Protein AF-A0A0G1ZM53-F1 (afdb_monomer_lite)

Structure (mmCIF, N/CA/C/O backbone):
data_AF-A0A0G1ZM53-F1
#
_entry.id   AF-A0A0G1ZM53-F1
#
loop_
_atom_site.group_PDB
_atom_site.id
_atom_site.type_symbol
_atom_site.label_atom_id
_atom_site.label_alt_id
_atom_site.label_comp_id
_atom_site.label_asym_id
_atom_site.label_entity_id
_atom_site.label_seq_id
_atom_site.pdbx_PDB_ins_code
_atom_site.Cartn_x
_atom_site.Cartn_y
_atom_site.Cartn_z
_atom_site.occupancy
_atom_site.B_iso_or_equiv
_atom_site.auth_seq_id
_atom_site.auth_comp_id
_atom_site.auth_asym_id
_atom_site.auth_atom_id
_atom_site.pdbx_PDB_model_num
ATOM 1 N N . MET A 1 1 ? 5.794 -6.222 5.282 1.00 77.31 1 MET A N 1
ATOM 2 C CA . MET A 1 1 ? 4.692 -6.039 4.305 1.00 77.31 1 MET A CA 1
ATOM 3 C C . MET A 1 1 ? 4.890 -6.902 3.050 1.00 77.31 1 MET A C 1
ATOM 5 O O . MET A 1 1 ? 4.639 -6.450 1.944 1.00 77.31 1 MET A O 1
ATOM 9 N N . ILE A 1 2 ? 5.293 -8.170 3.202 1.00 87.81 2 ILE A N 1
ATOM 10 C CA . ILE A 1 2 ? 5.624 -9.030 2.049 1.00 87.81 2 ILE A CA 1
ATOM 11 C C . ILE A 1 2 ? 4.365 -9.399 1.253 1.00 87.81 2 ILE A C 1
ATOM 13 O O . ILE A 1 2 ? 4.347 -9.283 0.036 1.00 87.81 2 ILE A O 1
ATOM 17 N N . ALA A 1 3 ? 3.278 -9.768 1.938 1.00 93.12 3 ALA A N 1
ATOM 18 C CA . ALA A 1 3 ? 2.031 -10.152 1.274 1.00 93.12 3 ALA A CA 1
ATOM 19 C C . ALA A 1 3 ? 1.434 -9.025 0.409 1.00 93.12 3 ALA A C 1
ATOM 21 O O . ALA A 1 3 ? 0.955 -9.284 -0.691 1.00 93.12 3 ALA A O 1
ATOM 22 N N . ALA A 1 4 ? 1.490 -7.776 0.887 1.00 92.06 4 ALA A N 1
ATOM 23 C CA . ALA A 1 4 ? 0.991 -6.624 0.140 1.00 92.06 4 ALA A CA 1
ATOM 24 C C . ALA A 1 4 ? 1.836 -6.340 -1.112 1.00 92.06 4 ALA A C 1
ATOM 26 O O . ALA A 1 4 ? 1.280 -6.064 -2.171 1.00 92.06 4 ALA A O 1
ATOM 27 N N . ASP A 1 5 ? 3.161 -6.452 -1.006 1.00 91.56 5 ASP A N 1
ATOM 28 C CA . ASP A 1 5 ? 4.064 -6.272 -2.145 1.00 91.56 5 ASP A CA 1
ATOM 29 C C . ASP A 1 5 ? 3.866 -7.367 -3.205 1.00 91.56 5 ASP A C 1
ATOM 31 O O . ASP A 1 5 ? 3.648 -7.062 -4.376 1.00 91.56 5 ASP A O 1
ATOM 35 N N . VAL A 1 6 ? 3.7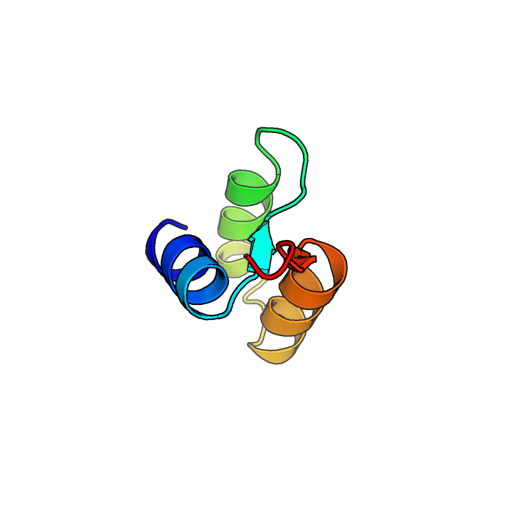99 -8.639 -2.793 1.00 94.31 6 VAL A N 1
ATOM 36 C CA . VAL A 1 6 ? 3.502 -9.760 -3.703 1.00 94.31 6 VAL A CA 1
ATOM 37 C C . VAL A 1 6 ? 2.150 -9.570 -4.393 1.00 94.31 6 VAL A C 1
ATOM 39 O O . VAL A 1 6 ? 2.047 -9.748 -5.606 1.00 94.31 6 V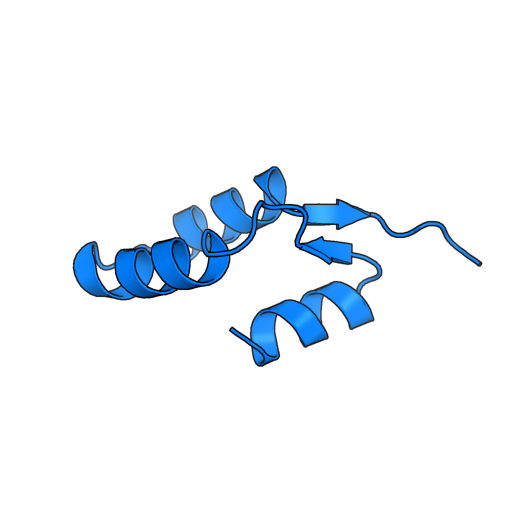AL A O 1
ATOM 42 N N . PHE A 1 7 ? 1.112 -9.164 -3.655 1.00 94.69 7 PHE A N 1
ATOM 43 C CA . PHE A 1 7 ? -0.200 -8.876 -4.235 1.00 94.69 7 PHE A CA 1
ATOM 44 C C . PHE A 1 7 ? -0.122 -7.793 -5.320 1.00 94.69 7 PHE A C 1
ATOM 46 O O . PHE A 1 7 ? -0.693 -7.961 -6.398 1.00 94.69 7 PHE A O 1
ATOM 53 N N . LEU A 1 8 ? 0.603 -6.701 -5.074 1.00 94.75 8 LEU A N 1
ATOM 54 C CA . LEU A 1 8 ? 0.781 -5.631 -6.056 1.00 94.75 8 LEU A CA 1
ATOM 55 C C . LEU A 1 8 ? 1.528 -6.125 -7.297 1.00 94.75 8 LEU A C 1
ATOM 57 O O . LEU A 1 8 ? 1.076 -5.868 -8.415 1.00 94.75 8 LEU A O 1
ATOM 61 N N . GLN A 1 9 ? 2.604 -6.889 -7.115 1.00 94.38 9 GLN A N 1
ATOM 62 C CA . GLN A 1 9 ? 3.403 -7.434 -8.215 1.00 94.38 9 GLN A CA 1
ATOM 63 C C . GLN A 1 9 ? 2.589 -8.365 -9.114 1.00 94.38 9 GLN A C 1
ATOM 65 O O . GLN A 1 9 ? 2.643 -8.231 -10.338 1.00 94.38 9 GLN A O 1
ATOM 70 N N . LEU A 1 10 ? 1.760 -9.235 -8.527 1.00 96.00 10 LEU A N 1
ATOM 71 C CA . LEU A 1 10 ? 0.835 -10.098 -9.273 1.00 96.00 10 LEU A CA 1
ATOM 72 C C . LEU A 1 10 ? -0.199 -9.303 -10.088 1.00 96.00 10 LEU A C 1
ATOM 74 O O . LEU A 1 10 ? -0.726 -9.812 -11.073 1.00 96.00 10 LEU A O 1
ATOM 78 N N . ASN A 1 11 ? -0.457 -8.049 -9.714 1.00 95.56 11 ASN A N 1
ATOM 79 C CA . ASN A 1 11 ? -1.345 -7.132 -10.428 1.00 95.56 11 ASN A CA 1
ATOM 80 C C . ASN A 1 11 ? -0.594 -6.136 -11.334 1.00 95.56 11 ASN A C 1
ATOM 82 O O . ASN A 1 11 ? -1.201 -5.208 -11.872 1.00 95.56 11 ASN A O 1
ATOM 86 N N . GLY A 1 12 ? 0.717 -6.309 -11.531 1.00 96.25 12 GLY A N 1
ATOM 87 C CA . GLY A 1 12 ? 1.525 -5.432 -12.379 1.00 96.25 12 GLY A CA 1
ATOM 88 C C . GLY A 1 12 ? 1.829 -4.072 -11.748 1.00 96.25 12 GLY A C 1
ATOM 89 O O . GLY A 1 12 ? 2.002 -3.090 -12.468 1.00 96.25 12 GLY A O 1
ATOM 90 N N . TYR A 1 13 ? 1.888 -4.000 -10.421 1.00 96.75 13 TYR A N 1
ATOM 91 C CA . TYR A 1 13 ? 2.294 -2.819 -9.663 1.00 96.75 13 TYR A CA 1
ATOM 92 C C . TYR A 1 13 ? 3.528 -3.122 -8.812 1.00 96.75 13 TYR A C 1
ATOM 94 O O . TYR A 1 13 ? 3.763 -4.257 -8.413 1.00 96.75 13 TYR A O 1
ATOM 102 N N . SER A 1 14 ? 4.309 -2.096 -8.496 1.00 95.00 14 SER A N 1
ATOM 103 C CA . SER A 1 14 ? 5.387 -2.182 -7.508 1.00 95.00 14 SER A CA 1
ATOM 104 C C . SER A 1 14 ? 5.316 -1.004 -6.552 1.00 95.00 14 SER A C 1
ATOM 106 O O . SER A 1 14 ? 5.017 0.114 -6.986 1.00 95.00 14 SER A O 1
ATOM 108 N N . ILE A 1 15 ? 5.652 -1.221 -5.285 1.00 95.00 15 ILE A N 1
ATOM 109 C CA . ILE A 1 15 ? 5.830 -0.129 -4.324 1.00 95.00 15 ILE A CA 1
ATOM 110 C C . ILE A 1 15 ? 7.001 0.758 -4.790 1.00 95.00 15 ILE A C 1
ATOM 112 O O . ILE A 1 15 ? 8.017 0.266 -5.279 1.00 95.00 15 ILE A O 1
ATOM 116 N N . ALA A 1 16 ? 6.825 2.075 -4.716 1.00 94.62 16 ALA A N 1
ATOM 117 C CA . ALA A 1 16 ? 7.761 3.083 -5.205 1.00 94.62 16 ALA A CA 1
ATOM 118 C C . ALA A 1 16 ? 7.975 4.166 -4.139 1.00 94.62 16 ALA A C 1
ATOM 120 O O . ALA A 1 16 ? 7.570 5.313 -4.312 1.00 94.62 16 ALA A O 1
ATOM 121 N N . VAL A 1 17 ? 8.593 3.774 -3.026 1.00 94.38 17 VAL A N 1
ATOM 122 C CA . VAL A 1 17 ? 8.953 4.660 -1.908 1.00 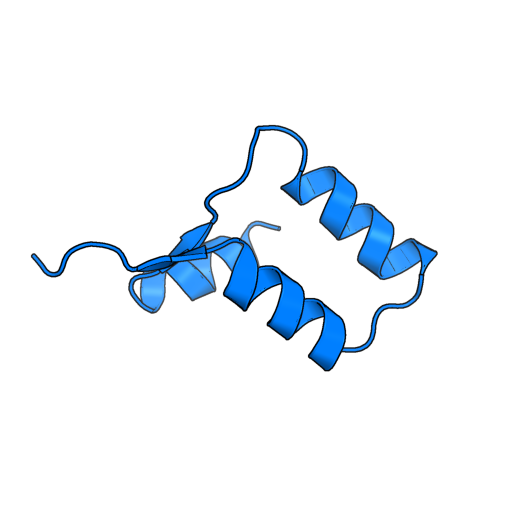94.38 17 VAL A CA 1
ATOM 123 C C . VAL A 1 17 ? 10.432 4.514 -1.577 1.00 94.38 17 VAL A C 1
ATOM 125 O O . VAL A 1 17 ? 11.090 3.604 -2.080 1.00 94.38 17 VAL A O 1
ATOM 128 N N . LEU A 1 18 ? 10.945 5.424 -0.752 1.00 93.19 18 LEU A N 1
ATOM 129 C CA . LEU A 1 18 ? 12.302 5.341 -0.221 1.00 93.19 18 LEU A CA 1
ATOM 130 C C . LEU A 1 18 ? 12.424 4.192 0.788 1.00 93.19 18 LEU A C 1
ATOM 132 O O . LEU A 1 18 ? 11.435 3.767 1.390 1.00 93.19 18 LEU A O 1
ATOM 136 N N . ASP A 1 19 ? 13.649 3.717 0.992 1.00 90.88 19 ASP A N 1
ATOM 137 C CA . ASP A 1 19 ? 13.938 2.685 1.986 1.00 90.88 19 ASP A CA 1
ATOM 138 C C . ASP A 1 19 ? 13.465 3.122 3.384 1.00 90.88 19 ASP A C 1
ATOM 140 O O . ASP A 1 19 ? 13.649 4.271 3.788 1.00 90.88 19 ASP A O 1
ATOM 144 N N . GLY A 1 20 ? 12.831 2.209 4.125 1.00 92.81 20 GLY A N 1
ATOM 145 C CA . GLY A 1 20 ? 12.282 2.475 5.460 1.00 92.81 20 GLY A CA 1
ATOM 146 C C . GLY A 1 20 ? 10.844 3.014 5.480 1.00 92.81 20 GLY A C 1
ATOM 147 O O . GLY A 1 20 ? 10.152 2.886 6.493 1.00 92.81 20 GLY A O 1
ATOM 148 N N . GLU A 1 21 ? 10.339 3.583 4.379 1.00 95.31 21 GLU A N 1
ATOM 149 C CA . GLU A 1 21 ? 8.981 4.153 4.336 1.00 95.31 21 GLU A CA 1
ATOM 150 C C . GLU A 1 21 ? 7.889 3.081 4.462 1.00 95.31 21 GLU A C 1
ATOM 152 O O . GLU A 1 21 ? 6.821 3.328 5.029 1.00 95.31 21 GLU A O 1
ATOM 157 N N . VAL A 1 22 ? 8.151 1.862 3.980 1.00 94.69 22 VAL A N 1
ATOM 158 C CA . VAL A 1 22 ? 7.211 0.737 4.098 1.00 94.69 22 VAL A CA 1
ATOM 159 C C . VAL A 1 22 ? 7.072 0.296 5.556 1.00 94.69 22 VAL A C 1
ATOM 161 O O . VAL A 1 22 ? 5.960 0.028 6.021 1.00 94.69 22 VAL A O 1
ATOM 164 N N . GLU A 1 23 ? 8.179 0.233 6.292 1.00 94.88 23 GLU A N 1
ATOM 165 C CA . GLU A 1 23 ? 8.236 -0.097 7.713 1.00 94.88 23 GLU A CA 1
ATOM 166 C C . GLU A 1 23 ? 7.547 0.986 8.545 1.00 94.88 23 GLU A C 1
ATOM 168 O O . GLU A 1 23 ? 6.684 0.674 9.372 1.00 94.88 23 GLU A O 1
ATOM 173 N N . HIS A 1 24 ? 7.852 2.259 8.277 1.00 96.06 24 HIS A N 1
ATOM 174 C CA . HIS A 1 24 ? 7.187 3.391 8.920 1.00 96.06 24 HIS A CA 1
ATOM 175 C C . HIS A 1 24 ? 5.678 3.376 8.678 1.00 96.06 24 HIS A C 1
ATOM 177 O O . HIS A 1 24 ? 4.891 3.558 9.617 1.00 96.06 24 HIS A O 1
ATOM 183 N N . PHE A 1 25 ? 5.255 3.095 7.446 1.00 96.38 25 PHE A N 1
ATOM 184 C CA . PHE A 1 25 ? 3.844 2.970 7.129 1.00 96.38 25 PHE A CA 1
ATOM 185 C C . PHE A 1 25 ? 3.197 1.793 7.872 1.00 96.38 25 PHE A C 1
ATOM 187 O O . PHE A 1 25 ? 2.147 1.983 8.491 1.00 96.38 25 PHE A O 1
ATOM 194 N N . ALA A 1 26 ? 3.838 0.621 7.914 1.00 95.56 26 ALA A N 1
ATOM 195 C CA . ALA A 1 26 ? 3.333 -0.548 8.637 1.00 95.56 26 ALA A CA 1
ATOM 196 C C . ALA A 1 26 ? 3.130 -0.272 10.137 1.00 95.56 26 ALA A C 1
ATOM 198 O O . ALA A 1 26 ? 2.085 -0.617 10.694 1.00 95.56 26 ALA A O 1
ATOM 199 N N . VAL A 1 27 ? 4.077 0.417 10.781 1.00 97.25 27 VAL A N 1
ATOM 200 C CA . VAL A 1 27 ? 3.933 0.866 12.176 1.00 97.25 27 V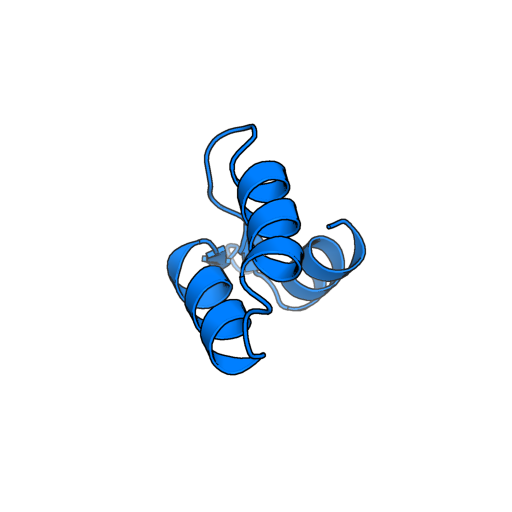AL A CA 1
ATOM 201 C C . VAL A 1 27 ? 2.765 1.848 12.311 1.00 97.25 27 VAL A C 1
ATOM 203 O O . VAL A 1 27 ? 1.964 1.739 13.242 1.00 97.25 27 VAL A O 1
ATOM 206 N N . SER A 1 28 ? 2.610 2.779 11.363 1.00 96.81 28 SER A N 1
ATOM 207 C CA . SER A 1 28 ? 1.529 3.770 11.391 1.00 96.81 28 SER A CA 1
ATOM 208 C C . SER A 1 28 ? 0.129 3.149 11.303 1.00 96.81 28 SER A C 1
ATOM 210 O O . SER A 1 28 ? -0.785 3.657 11.956 1.00 96.81 28 SER A O 1
ATOM 212 N N . ILE A 1 29 ? -0.033 2.034 10.574 1.00 97.06 29 ILE A N 1
ATOM 213 C CA . ILE A 1 29 ? -1.300 1.292 10.485 1.00 97.06 29 ILE A CA 1
ATOM 214 C C . ILE A 1 29 ? -1.762 0.869 11.880 1.00 97.06 29 ILE A C 1
ATOM 216 O O . ILE A 1 29 ? -2.919 1.091 12.238 1.00 97.06 29 ILE A O 1
ATOM 220 N N . ILE A 1 30 ? -0.847 0.308 12.674 1.00 96.50 30 ILE A N 1
ATOM 221 C CA . ILE A 1 30 ? -1.131 -0.208 14.018 1.00 96.50 30 ILE A CA 1
ATOM 222 C C . ILE A 1 30 ? -1.346 0.954 14.990 1.00 96.50 30 ILE A C 1
ATOM 224 O O . ILE A 1 30 ? -2.373 1.018 15.667 1.00 96.50 30 ILE A O 1
ATOM 228 N N . MET A 1 31 ? -0.409 1.905 15.019 1.00 98.00 31 MET A N 1
ATOM 229 C CA . MET A 1 31 ? -0.417 3.015 15.976 1.00 98.00 31 MET A CA 1
ATOM 230 C C . MET A 1 31 ? -1.629 3.931 15.807 1.00 98.00 31 MET A C 1
ATOM 232 O O . MET A 1 31 ? -2.220 4.368 16.792 1.00 98.00 31 MET A O 1
ATOM 236 N N . LYS A 1 32 ? -2.017 4.218 14.560 1.00 97.31 32 LYS A N 1
ATOM 237 C CA . LYS A 1 32 ? -3.135 5.119 14.243 1.00 97.31 32 LYS A CA 1
ATOM 238 C C . LYS A 1 32 ? -4.444 4.377 13.979 1.00 97.31 32 LYS A C 1
ATOM 240 O O . LYS A 1 32 ? -5.446 5.029 13.699 1.00 97.31 32 LYS A O 1
ATOM 245 N N . ARG A 1 33 ? -4.440 3.038 14.045 1.00 97.00 33 ARG A N 1
ATOM 246 C CA . ARG A 1 33 ? -5.579 2.172 13.695 1.00 97.00 33 ARG A CA 1
ATOM 247 C C . ARG A 1 33 ? -6.193 2.573 12.352 1.00 97.00 33 ARG A C 1
ATOM 249 O O . ARG A 1 33 ? -7.391 2.849 12.257 1.00 97.00 33 ARG A O 1
ATOM 256 N N . LEU A 1 34 ? -5.343 2.674 11.327 1.00 97.06 34 LEU A N 1
ATOM 257 C CA . LEU A 1 34 ? -5.771 3.135 10.009 1.00 97.06 34 LEU A CA 1
ATOM 258 C C . LEU A 1 34 ? -6.872 2.225 9.456 1.00 97.06 34 LEU A C 1
ATOM 260 O O . LEU A 1 34 ? -6.769 1.000 9.490 1.00 97.06 34 LEU A O 1
ATOM 264 N N . LYS A 1 35 ? -7.925 2.847 8.922 1.00 97.50 35 LYS A N 1
ATOM 265 C CA . LYS A 1 35 ? -8.977 2.138 8.190 1.00 97.50 35 LYS A CA 1
ATOM 266 C C . LYS A 1 35 ? -8.452 1.674 6.835 1.00 97.50 35 LYS A C 1
ATOM 268 O O . LYS A 1 35 ? -7.540 2.284 6.277 1.00 97.50 35 LYS A O 1
ATOM 273 N N . LEU A 1 36 ? -9.089 0.642 6.284 1.00 95.56 36 LEU A N 1
ATOM 274 C CA . LEU A 1 36 ? -8.738 0.078 4.978 1.00 95.56 36 LEU A CA 1
ATOM 275 C C . LEU A 1 36 ? -8.680 1.137 3.872 1.00 95.56 36 LEU A C 1
ATOM 277 O O . LEU A 1 36 ? -7.746 1.111 3.078 1.00 95.56 36 LEU A O 1
ATOM 281 N N . ASP A 1 37 ? -9.590 2.112 3.871 1.00 97.62 37 ASP A N 1
ATOM 282 C CA . ASP A 1 37 ? -9.592 3.191 2.875 1.00 97.62 37 ASP A CA 1
ATOM 283 C C . ASP A 1 37 ? -8.298 4.013 2.913 1.00 97.62 37 ASP A C 1
ATOM 285 O O . ASP A 1 37 ? -7.685 4.268 1.881 1.00 97.62 37 ASP A O 1
ATOM 289 N N . ALA A 1 38 ? -7.823 4.369 4.111 1.00 97.19 38 ALA A N 1
ATOM 290 C CA . ALA A 1 38 ? -6.574 5.110 4.272 1.00 97.19 38 ALA A CA 1
ATOM 291 C C . ALA A 1 38 ? -5.359 4.276 3.837 1.00 97.19 38 ALA A C 1
ATOM 293 O O . ALA A 1 38 ? -4.401 4.814 3.281 1.00 97.19 38 ALA A O 1
ATOM 294 N N . ILE A 1 39 ? -5.413 2.959 4.059 1.00 96.31 39 ILE A N 1
ATOM 295 C CA . ILE A 1 39 ? -4.370 2.035 3.614 1.00 96.31 39 ILE A CA 1
ATOM 296 C C . ILE A 1 39 ? -4.350 1.948 2.084 1.00 96.31 39 ILE A C 1
ATOM 298 O O . ILE A 1 39 ? -3.288 2.050 1.470 1.00 96.31 39 ILE A O 1
ATOM 302 N N . ALA A 1 40 ? -5.521 1.823 1.460 1.00 96.00 40 ALA A N 1
ATOM 303 C CA . ALA A 1 40 ? -5.662 1.793 0.010 1.00 96.00 40 ALA A CA 1
ATOM 304 C C . ALA A 1 40 ? -5.180 3.101 -0.637 1.00 96.00 40 ALA A C 1
ATOM 306 O O . ALA A 1 40 ? -4.458 3.063 -1.633 1.00 96.00 40 ALA A O 1
ATOM 307 N N . GLU A 1 41 ? -5.519 4.254 -0.055 1.00 97.88 41 GLU A N 1
ATOM 308 C CA . GLU A 1 41 ? -5.042 5.558 -0.526 1.00 97.88 41 GLU A CA 1
ATOM 309 C C . GLU A 1 41 ? -3.522 5.694 -0.440 1.00 97.88 41 GLU A C 1
ATOM 311 O O . GLU A 1 41 ? -2.901 6.258 -1.344 1.00 97.88 41 GLU A O 1
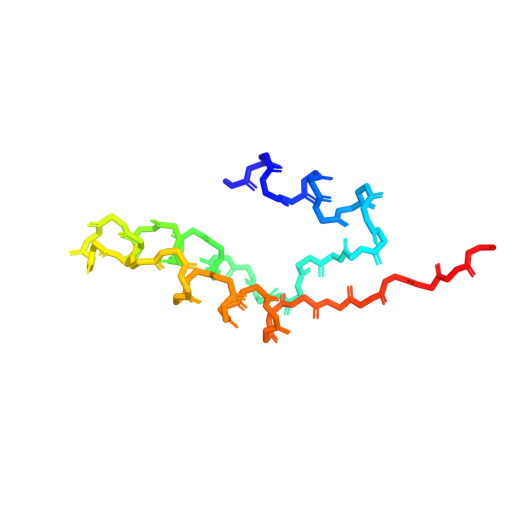ATOM 316 N N . TRP A 1 42 ? -2.896 5.141 0.602 1.00 96.81 42 TRP A N 1
ATOM 317 C CA . TRP A 1 42 ? -1.441 5.114 0.680 1.00 96.81 42 TRP A CA 1
ATOM 318 C C . TRP A 1 42 ? -0.846 4.300 -0.472 1.00 96.81 42 TRP A C 1
ATOM 320 O O . TRP A 1 42 ? 0.029 4.803 -1.174 1.00 96.81 42 TRP A O 1
ATOM 330 N N . PHE A 1 43 ? -1.355 3.094 -0.740 1.00 96.19 43 PHE A N 1
ATOM 331 C CA . PHE A 1 43 ? -0.856 2.280 -1.852 1.00 96.19 43 PHE A CA 1
ATOM 332 C C . PHE A 1 43 ? -1.072 2.942 -3.216 1.00 96.19 43 PHE A C 1
ATOM 334 O O . PHE A 1 43 ? -0.165 2.921 -4.043 1.00 96.19 43 PHE A O 1
ATOM 341 N N . LYS A 1 44 ? -2.215 3.594 -3.459 1.00 95.44 44 LYS A N 1
ATOM 342 C CA . LYS A 1 44 ? -2.465 4.321 -4.720 1.00 95.44 44 LYS A CA 1
ATOM 343 C C . LYS A 1 44 ? -1.429 5.412 -4.992 1.00 95.44 44 LYS A C 1
ATOM 345 O O . LYS A 1 44 ? -1.050 5.612 -6.140 1.00 95.44 44 LYS A O 1
ATOM 350 N N . LYS A 1 45 ? -0.980 6.114 -3.948 1.00 96.75 45 LYS A N 1
ATOM 351 C CA . LYS A 1 45 ? 0.015 7.193 -4.056 1.00 96.75 45 LYS A CA 1
ATOM 352 C C . LYS A 1 45 ? 1.447 6.679 -4.170 1.00 96.75 45 LYS A C 1
ATOM 354 O O . LYS A 1 45 ? 2.279 7.334 -4.783 1.00 96.75 45 LYS A O 1
ATOM 359 N N . ASN A 1 46 ? 1.719 5.525 -3.568 1.00 96.75 46 ASN A N 1
ATOM 360 C CA . ASN A 1 46 ? 3.067 5.010 -3.337 1.00 96.75 46 ASN A CA 1
ATOM 361 C C . ASN A 1 46 ? 3.385 3.758 -4.162 1.00 96.75 46 ASN A C 1
ATOM 363 O O . ASN A 1 46 ? 4.312 3.013 -3.845 1.00 96.75 46 ASN A O 1
ATOM 367 N N . THR A 1 47 ? 2.615 3.495 -5.215 1.00 96.50 47 THR A N 1
ATOM 368 C CA . THR A 1 47 ? 2.878 2.408 -6.158 1.00 96.50 47 THR A CA 1
ATOM 369 C C . THR A 1 47 ? 2.975 2.947 -7.573 1.00 96.50 47 THR A C 1
ATOM 371 O O . THR A 1 47 ? 2.375 3.961 -7.927 1.00 96.50 47 THR A O 1
ATOM 374 N N . LYS A 1 48 ? 3.743 2.250 -8.405 1.00 95.94 48 LYS A N 1
ATOM 375 C CA . LYS A 1 48 ? 3.850 2.512 -9.839 1.00 95.94 48 LYS A CA 1
ATOM 376 C C . LYS A 1 48 ? 3.405 1.288 -10.618 1.00 95.94 48 LYS A C 1
ATOM 378 O O . LYS A 1 48 ? 3.602 0.156 -10.177 1.00 95.94 48 LYS A O 1
ATOM 383 N N . LYS A 1 49 ? 2.825 1.520 -11.793 1.00 96.00 49 LYS A N 1
ATOM 384 C CA . LYS A 1 49 ? 2.493 0.448 -12.728 1.00 96.00 49 LYS A CA 1
ATOM 385 C C . LYS A 1 49 ? 3.771 -0.045 -13.400 1.00 96.00 49 LYS A C 1
ATOM 387 O O . LYS A 1 49 ? 4.559 0.757 -13.899 1.00 96.00 49 LYS A O 1
ATOM 392 N N . LEU A 1 50 ? 3.971 -1.353 -13.402 1.00 92.75 50 LEU A N 1
ATOM 39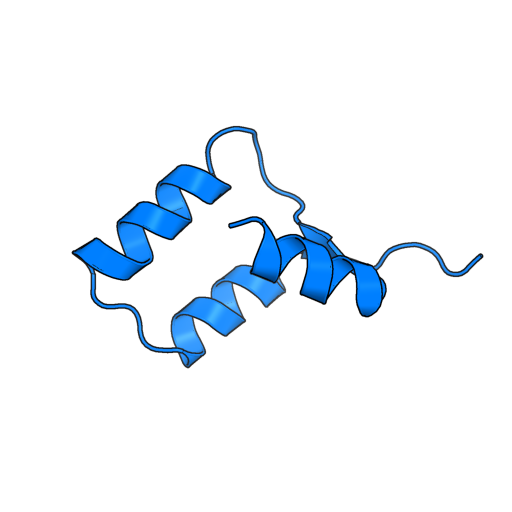3 C CA . LEU A 1 50 ? 5.069 -1.992 -14.109 1.00 92.75 50 LEU A CA 1
ATOM 394 C C . LEU A 1 50 ? 4.784 -1.975 -15.622 1.00 92.75 50 LEU A C 1
ATOM 396 O O . LEU A 1 50 ? 3.624 -2.102 -16.032 1.00 92.75 50 LEU A O 1
ATOM 400 N N . PRO A 1 51 ? 5.814 -1.801 -16.468 1.00 86.44 51 PRO A N 1
ATOM 401 C CA . PRO A 1 51 ? 5.646 -1.887 -17.912 1.00 86.44 51 PRO A CA 1
ATOM 402 C C . PRO A 1 51 ? 5.132 -3.279 -18.294 1.00 86.44 51 PRO A C 1
ATOM 404 O O . PRO A 1 51 ? 5.607 -4.292 -17.776 1.00 86.44 51 PRO A O 1
ATOM 407 N N . LYS A 1 52 ? 4.147 -3.325 -19.199 1.00 71.56 52 LYS A N 1
ATOM 408 C CA . LYS A 1 52 ? 3.717 -4.588 -19.807 1.00 71.56 52 LYS A CA 1
ATOM 409 C C . LYS A 1 52 ? 4.874 -5.113 -20.660 1.00 71.56 52 LYS A C 1
ATOM 411 O O . LYS A 1 52 ? 5.393 -4.362 -21.483 1.00 71.56 52 LYS A O 1
ATOM 416 N N . ARG A 1 53 ? 5.289 -6.352 -20.398 1.00 60.84 53 ARG A N 1
ATOM 417 C CA . ARG A 1 53 ? 6.187 -7.104 -21.281 1.00 60.84 53 ARG A CA 1
ATOM 418 C C . ARG A 1 53 ? 5.447 -7.542 -22.534 1.00 60.84 53 ARG A C 1
ATOM 420 O O . ARG A 1 53 ? 4.220 -7.772 -22.420 1.00 60.84 53 ARG A O 1
#

Sequence (53 aa):
MIAADVFLQLNGYSIAVLDGEVEHFAVSIIMKRLKLDAIAEWFKKNTKKLPKR

pLDDT: mean 93.78, std 6.48, range [60.84, 98.0]

Secondary structure (DSSP, 8-state):
-HHHHHHHHHTTEEE---TTHHHHHHHHHHHTT--HHHHHHHHHHSEEEPPP-

Foldseek 3Di:
DVVVQVVQVVVQKHFADDPPVVVVVVVCCVVVVDDPVVVVVVCVVGMDGHDDD

Radius of gyration: 11.46 Å; chains: 1; bounding box: 24×17×37 Å